Protein AF-P26947-F1 (afdb_monomer_lite)

pLDDT: mean 84.55, std 10.07, range [41.38, 96.31]

Structure (mmCIF, N/CA/C/O backbone):
data_AF-P26947-F1
#
_entry.id   AF-P26947-F1
#
loop_
_atom_site.group_PDB
_atom_site.id
_atom_site.type_symbol
_atom_site.label_atom_id
_atom_site.label_alt_id
_atom_site.label_comp_id
_atom_site.label_asym_id
_atom_site.label_entity_id
_atom_site.label_seq_id
_atom_site.pdbx_PDB_ins_code
_atom_site.Cartn_x
_atom_site.Cartn_y
_atom_site.Cartn_z
_atom_site.occupancy
_atom_site.B_iso_or_equiv
_atom_site.auth_seq_id
_atom_site.auth_comp_id
_atom_site.auth_asym_id
_atom_site.auth_atom_id
_atom_site.pdbx_PDB_model_num
ATOM 1 N N . MET A 1 1 ? -18.097 5.152 -18.766 1.00 58.69 1 MET A N 1
ATOM 2 C CA . MET A 1 1 ? -18.750 5.534 -17.488 1.00 58.69 1 MET A CA 1
ATOM 3 C C . MET A 1 1 ? -20.280 5.643 -17.554 1.00 58.69 1 MET A C 1
ATOM 5 O O . MET A 1 1 ? -20.924 5.287 -16.580 1.00 58.69 1 MET A O 1
ATOM 9 N N . ARG A 1 2 ? -20.903 6.054 -18.674 1.00 52.72 2 ARG A N 1
ATOM 10 C CA . ARG A 1 2 ? -22.365 6.297 -18.743 1.00 52.72 2 ARG A CA 1
ATOM 11 C C . ARG A 1 2 ? -23.265 5.082 -18.429 1.00 52.72 2 ARG A C 1
ATOM 13 O O . ARG A 1 2 ? -24.328 5.255 -17.852 1.00 52.72 2 ARG A O 1
ATOM 20 N N . ASN A 1 3 ? -22.814 3.862 -18.729 1.00 63.03 3 ASN A N 1
ATOM 21 C CA . ASN A 1 3 ? -23.564 2.631 -18.422 1.00 63.03 3 ASN A CA 1
ATOM 22 C C . ASN A 1 3 ? -23.280 2.081 -17.017 1.00 63.03 3 ASN A C 1
ATOM 24 O O . ASN A 1 3 ? -23.989 1.195 -16.549 1.00 63.03 3 ASN A O 1
ATOM 28 N N . PHE A 1 4 ? -22.251 2.595 -16.340 1.00 66.19 4 PHE A N 1
ATOM 29 C CA . PHE A 1 4 ? -21.810 2.046 -15.065 1.00 66.19 4 PHE A CA 1
ATOM 30 C C . PHE A 1 4 ? -22.862 2.256 -13.968 1.00 66.19 4 PHE A C 1
ATOM 32 O O . PHE A 1 4 ? -23.182 1.324 -13.239 1.00 66.19 4 PHE A O 1
ATOM 39 N N . GLY A 1 5 ? -23.476 3.444 -13.908 1.00 67.06 5 GLY A N 1
ATOM 40 C CA . GLY A 1 5 ? -24.543 3.727 -12.942 1.00 67.06 5 GLY A CA 1
ATOM 41 C C . GLY A 1 5 ? -25.751 2.796 -13.097 1.00 67.06 5 GLY A C 1
ATOM 42 O O . GLY A 1 5 ? -26.325 2.361 -12.104 1.00 67.06 5 GLY A O 1
ATOM 43 N N . ILE A 1 6 ? -26.086 2.415 -14.335 1.00 72.44 6 ILE A N 1
ATOM 44 C CA . ILE A 1 6 ? -27.162 1.455 -14.624 1.00 72.44 6 ILE A CA 1
ATOM 45 C C . ILE A 1 6 ? -26.765 0.054 -14.149 1.00 72.44 6 ILE A C 1
ATOM 47 O O . ILE A 1 6 ? -27.579 -0.625 -13.528 1.00 72.44 6 ILE A O 1
ATOM 51 N N . ILE A 1 7 ? -25.516 -0.363 -14.386 1.00 74.06 7 ILE A N 1
ATOM 52 C CA . ILE A 1 7 ? -24.993 -1.651 -13.909 1.00 74.06 7 ILE A CA 1
ATOM 53 C C . ILE A 1 7 ? -25.007 -1.690 -12.382 1.00 74.06 7 ILE A C 1
ATOM 55 O O . ILE A 1 7 ? -25.490 -2.666 -11.819 1.00 74.06 7 ILE A O 1
ATOM 59 N N . LEU A 1 8 ? -24.561 -0.632 -11.700 1.00 70.44 8 LEU A N 1
ATOM 60 C CA . LEU A 1 8 ? -24.561 -0.571 -10.239 1.00 70.44 8 LEU A CA 1
ATOM 61 C C . LEU A 1 8 ? -25.988 -0.590 -9.678 1.00 70.44 8 LEU A C 1
ATOM 63 O O . LEU A 1 8 ? -26.265 -1.360 -8.767 1.00 70.44 8 LEU A O 1
ATOM 67 N N . ALA A 1 9 ? -26.912 0.186 -10.251 1.00 70.50 9 ALA A N 1
ATOM 68 C CA . ALA A 1 9 ? -28.314 0.195 -9.832 1.00 70.50 9 ALA A CA 1
ATOM 69 C C . ALA A 1 9 ? -28.993 -1.163 -10.071 1.00 70.50 9 ALA A C 1
ATOM 71 O O . ALA A 1 9 ? -29.723 -1.656 -9.209 1.00 70.50 9 ALA A O 1
ATOM 72 N N . HIS A 1 10 ? -28.722 -1.800 -11.213 1.00 70.75 10 HIS A N 1
ATOM 73 C CA . HIS A 1 10 ? -29.213 -3.141 -11.511 1.00 70.75 10 HIS A CA 1
ATOM 74 C C . HIS A 1 10 ? -28.616 -4.180 -10.554 1.00 70.75 10 HIS A C 1
ATOM 76 O O . HIS A 1 10 ? -29.351 -5.012 -10.031 1.00 70.75 10 HIS A O 1
ATOM 82 N N . THR A 1 11 ? -27.319 -4.083 -10.257 1.00 67.00 11 THR A N 1
ATOM 83 C CA . THR A 1 11 ? -26.604 -4.985 -9.338 1.00 67.00 11 THR A CA 1
ATOM 84 C C . THR A 1 11 ? -27.017 -4.775 -7.884 1.00 67.00 11 THR A C 1
ATOM 86 O O . THR A 1 11 ? -27.060 -5.726 -7.119 1.00 67.00 11 THR A O 1
ATOM 89 N N . TYR A 1 12 ? -27.364 -3.552 -7.485 1.00 66.94 12 TYR A N 1
ATOM 90 C CA . TYR A 1 12 ? -27.881 -3.271 -6.147 1.00 66.94 12 TYR A CA 1
ATOM 91 C C . TYR A 1 12 ? -29.312 -3.800 -5.979 1.00 66.94 12 TYR A C 1
ATOM 93 O O . TYR A 1 12 ? -29.661 -4.355 -4.938 1.00 66.94 12 TYR A O 1
ATOM 101 N N . LYS A 1 13 ? -30.145 -3.662 -7.020 1.00 67.38 13 LYS A N 1
ATOM 102 C CA . LYS A 1 13 ? -31.541 -4.121 -7.015 1.00 67.38 13 LYS A CA 1
ATOM 103 C C . LYS A 1 13 ? -31.657 -5.645 -7.101 1.00 67.38 13 LYS A C 1
ATOM 105 O O . LYS A 1 13 ? -32.494 -6.234 -6.419 1.00 67.38 13 LYS A O 1
ATOM 110 N N . ASN A 1 14 ? -30.816 -6.293 -7.903 1.00 64.19 14 ASN A N 1
ATOM 111 C CA . ASN A 1 14 ? -30.683 -7.744 -7.914 1.00 64.19 14 ASN A CA 1
ATOM 112 C C . ASN A 1 14 ? -29.753 -8.161 -6.770 1.00 64.19 14 ASN A C 1
ATOM 114 O O . ASN A 1 14 ? -28.541 -8.099 -6.930 1.00 64.19 14 ASN A O 1
ATOM 118 N N . ARG A 1 15 ? -30.306 -8.640 -5.643 1.00 60.12 15 ARG A N 1
ATOM 119 C CA . ARG A 1 15 ? -29.599 -9.191 -4.452 1.00 60.12 15 ARG A CA 1
ATOM 120 C C . ARG A 1 15 ? -28.632 -10.374 -4.731 1.00 60.12 15 ARG A C 1
ATOM 122 O O . ARG A 1 15 ? -28.354 -11.168 -3.840 1.00 60.12 15 ARG A O 1
ATOM 129 N N . LEU A 1 16 ? -28.153 -10.548 -5.957 1.00 57.69 16 LEU A N 1
ATOM 130 C CA . LEU A 1 16 ? -27.413 -11.710 -6.431 1.00 57.69 16 LEU A CA 1
ATOM 131 C C . LEU A 1 16 ? -25.952 -11.743 -5.964 1.00 57.69 16 LEU A C 1
ATOM 133 O O . LEU A 1 16 ? -25.385 -12.828 -5.920 1.00 57.69 16 LEU A O 1
AT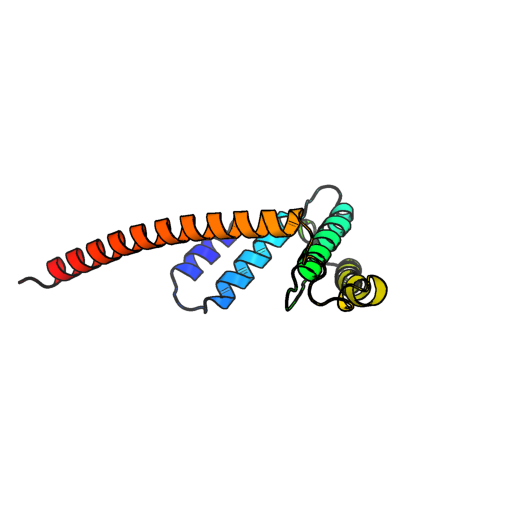OM 137 N N . MET A 1 17 ? -25.337 -10.610 -5.601 1.00 59.94 17 MET A N 1
ATOM 138 C CA . MET A 1 17 ? -23.905 -10.567 -5.271 1.00 59.94 17 MET A CA 1
ATOM 139 C C . MET A 1 17 ? -23.628 -10.196 -3.808 1.00 59.94 17 MET A C 1
ATOM 141 O O . MET A 1 17 ? -24.270 -9.321 -3.227 1.00 59.94 17 MET A O 1
ATOM 145 N N . SER A 1 18 ? -22.648 -10.889 -3.216 1.00 70.56 18 SER A N 1
ATOM 146 C CA . SER A 1 18 ? -22.164 -10.696 -1.841 1.00 70.56 18 SER A CA 1
ATOM 147 C C . SER A 1 18 ? -21.701 -9.253 -1.589 1.00 70.56 18 SER A C 1
ATOM 149 O O . SER A 1 18 ? -21.198 -8.591 -2.497 1.00 70.56 18 SER A O 1
ATOM 151 N N . LYS A 1 19 ? -21.792 -8.778 -0.336 1.00 76.69 19 LYS A N 1
ATOM 152 C CA . LYS A 1 19 ? -21.317 -7.446 0.103 1.00 76.69 19 LYS A CA 1
ATOM 153 C C . LYS A 1 19 ? -19.889 -7.138 -0.375 1.00 76.69 19 LYS A C 1
ATOM 155 O O . LYS A 1 19 ? -19.596 -5.997 -0.714 1.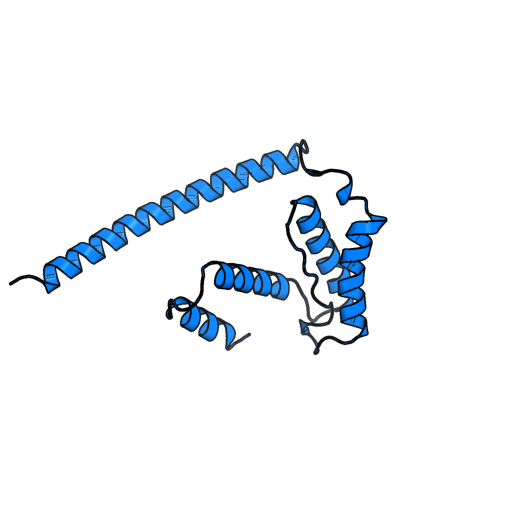00 76.69 19 LYS A O 1
ATOM 160 N N . ALA A 1 20 ? -19.035 -8.160 -0.459 1.00 77.94 20 ALA A N 1
ATOM 161 C CA . ALA A 1 20 ? -17.660 -8.041 -0.937 1.00 77.94 20 ALA A CA 1
ATOM 162 C C . ALA A 1 20 ? -17.558 -7.518 -2.383 1.00 77.94 20 ALA A C 1
ATOM 164 O O . ALA A 1 20 ? -16.699 -6.691 -2.666 1.00 77.94 20 ALA A O 1
ATOM 165 N N . PHE A 1 21 ? -18.462 -7.937 -3.277 1.00 78.75 21 PHE A N 1
ATOM 166 C CA . PHE A 1 21 ? -18.468 -7.493 -4.675 1.00 78.75 21 PHE A CA 1
ATOM 167 C C . PHE A 1 21 ? -18.795 -6.001 -4.801 1.00 78.75 21 PHE A C 1
ATOM 169 O O . PHE A 1 21 ? -18.194 -5.289 -5.604 1.00 78.75 21 PHE A O 1
ATOM 176 N N . LEU A 1 22 ? -19.741 -5.510 -3.993 1.00 78.81 22 LEU A N 1
ATOM 177 C CA . LEU A 1 22 ? -20.078 -4.087 -3.972 1.00 78.81 22 LEU A CA 1
ATOM 178 C C . LEU A 1 22 ? -18.916 -3.254 -3.427 1.00 78.81 22 LEU A C 1
ATOM 180 O O . LEU A 1 22 ? -18.607 -2.213 -3.997 1.00 78.81 22 LEU A O 1
ATOM 184 N N . ILE A 1 23 ? -18.253 -3.728 -2.369 1.00 82.31 23 ILE A N 1
ATOM 185 C CA . ILE A 1 23 ? -17.098 -3.044 -1.778 1.00 82.31 23 ILE A CA 1
ATOM 186 C C . ILE A 1 23 ? -15.959 -2.944 -2.796 1.00 82.31 23 ILE A C 1
ATOM 188 O O . ILE A 1 23 ? -15.478 -1.841 -3.046 1.00 82.31 23 ILE A O 1
ATOM 192 N N . SER A 1 24 ? -15.571 -4.055 -3.432 1.00 77.88 24 SER A N 1
ATOM 193 C CA . SER A 1 24 ? -14.484 -4.036 -4.417 1.00 77.88 24 SER A CA 1
ATOM 194 C C . SER A 1 24 ? -14.811 -3.127 -5.598 1.00 77.88 24 SER A C 1
ATOM 196 O O . SER A 1 24 ? -13.989 -2.303 -5.978 1.00 77.88 24 SER A O 1
ATOM 198 N N . THR A 1 25 ? -16.038 -3.199 -6.117 1.00 82.00 25 THR A N 1
ATOM 199 C CA . THR A 1 25 ? -16.476 -2.367 -7.242 1.00 82.00 25 THR A CA 1
ATOM 200 C C . THR A 1 25 ? -16.413 -0.879 -6.900 1.00 82.00 25 THR A C 1
ATOM 202 O O . THR A 1 25 ? -15.898 -0.091 -7.688 1.00 82.00 25 THR A O 1
ATOM 205 N N . VAL A 1 26 ? -16.917 -0.477 -5.730 1.00 82.94 26 VAL A N 1
ATOM 206 C CA . VAL A 1 26 ? -16.889 0.928 -5.294 1.00 82.94 26 VAL A CA 1
ATOM 207 C C . VAL A 1 26 ? -15.451 1.419 -5.120 1.00 82.94 26 VAL A C 1
ATOM 209 O O . VAL A 1 26 ? -15.132 2.519 -5.565 1.00 82.94 26 VAL A O 1
ATOM 212 N N . ILE A 1 27 ? -14.575 0.591 -4.547 1.00 83.56 27 ILE A N 1
ATOM 213 C CA . ILE A 1 27 ? -13.150 0.902 -4.391 1.00 83.56 27 ILE A CA 1
ATOM 214 C C . ILE A 1 27 ? -12.474 1.067 -5.762 1.00 83.56 27 ILE A C 1
ATOM 216 O O . ILE A 1 27 ? -11.812 2.074 -5.998 1.00 83.56 27 ILE A O 1
ATOM 220 N N . THR A 1 28 ? -12.688 0.144 -6.705 1.00 79.69 28 THR A N 1
ATOM 221 C CA . THR A 1 28 ? -12.120 0.233 -8.062 1.00 79.69 28 THR A CA 1
ATOM 222 C C . THR A 1 28 ? -12.552 1.508 -8.788 1.00 79.69 28 THR A C 1
ATOM 224 O O . THR A 1 28 ? -11.743 2.141 -9.463 1.00 79.69 28 THR A O 1
ATOM 227 N N . LEU A 1 29 ? -13.809 1.931 -8.638 1.00 81.69 29 LEU A N 1
ATOM 228 C CA . LEU A 1 29 ? -14.276 3.191 -9.223 1.00 81.69 29 LEU A CA 1
ATOM 229 C C . LEU A 1 29 ? -13.613 4.411 -8.599 1.00 81.69 29 LEU A C 1
ATOM 231 O O . LEU A 1 29 ? -13.323 5.365 -9.316 1.00 81.69 29 LEU A O 1
ATOM 235 N N . ALA A 1 30 ? -13.416 4.398 -7.279 1.00 84.56 30 ALA A N 1
ATOM 236 C CA . ALA A 1 30 ? -12.761 5.494 -6.583 1.00 84.56 30 ALA A CA 1
ATOM 237 C C . ALA A 1 30 ? -11.342 5.701 -7.132 1.00 84.56 30 ALA A C 1
ATOM 239 O O . ALA A 1 30 ? -10.989 6.829 -7.463 1.00 84.56 30 ALA A O 1
ATOM 240 N N . PHE A 1 31 ? -10.593 4.615 -7.352 1.00 80.69 31 PHE A N 1
ATOM 241 C CA . PHE A 1 31 ? -9.274 4.667 -7.991 1.00 80.69 31 PHE A CA 1
ATOM 242 C C . PHE A 1 31 ? -9.325 5.230 -9.417 1.00 80.69 31 PHE A C 1
ATOM 244 O O . PHE A 1 31 ? -8.539 6.106 -9.773 1.00 80.69 31 PHE A O 1
ATOM 251 N N . MET A 1 32 ? -10.295 4.804 -10.232 1.00 78.69 32 MET A N 1
ATOM 252 C CA . MET A 1 32 ? -10.440 5.326 -11.598 1.00 78.69 32 MET A CA 1
ATOM 253 C C . MET A 1 32 ? -10.712 6.836 -11.652 1.00 78.69 32 MET A C 1
ATOM 255 O O . MET A 1 32 ? -10.354 7.476 -12.638 1.00 78.69 32 MET A O 1
ATOM 259 N N . LEU A 1 33 ? -11.344 7.416 -10.627 1.00 83.94 33 LEU A N 1
ATOM 260 C CA . LEU A 1 33 ? -11.632 8.854 -10.577 1.00 83.94 33 LEU A CA 1
ATOM 261 C C . LEU A 1 33 ? -10.392 9.712 -10.299 1.00 83.94 33 LEU A C 1
ATOM 263 O O . LEU A 1 33 ? -10.411 10.904 -10.606 1.00 83.94 33 LEU A O 1
ATOM 267 N N . VAL A 1 34 ? -9.327 9.138 -9.738 1.00 86.12 34 VAL A N 1
ATOM 268 C CA . VAL A 1 34 ? -8.091 9.878 -9.443 1.00 86.12 34 VAL A CA 1
ATOM 269 C C . VAL A 1 34 ? -7.234 10.073 -10.696 1.00 86.12 34 VAL A C 1
ATOM 271 O O . VAL A 1 34 ? -6.460 11.030 -10.779 1.00 86.12 34 VAL A O 1
ATOM 274 N N . LEU A 1 35 ? -7.384 9.218 -11.707 1.00 88.12 35 LEU A N 1
ATOM 275 C CA . LEU A 1 35 ? -6.599 9.281 -12.938 1.00 88.12 35 LEU A CA 1
ATOM 276 C C . LEU A 1 35 ? -7.096 10.399 -13.865 1.00 88.12 35 LEU A C 1
ATOM 278 O O . LEU A 1 35 ? -8.292 10.534 -14.126 1.00 88.12 35 LEU A O 1
ATOM 282 N N . THR A 1 36 ? -6.172 11.194 -14.409 1.00 88.56 36 THR A N 1
ATOM 283 C CA . THR A 1 36 ? -6.490 12.248 -15.386 1.00 88.56 36 THR A CA 1
ATOM 284 C C . THR A 1 36 ? -6.098 11.870 -16.806 1.00 88.56 36 THR A C 1
ATOM 286 O O . THR A 1 36 ? -5.105 11.184 -17.034 1.00 88.56 36 THR A O 1
ATOM 289 N N . ASN A 1 37 ? -6.862 12.387 -17.772 1.00 88.31 37 ASN A N 1
ATOM 290 C CA . ASN A 1 37 ? -6.523 12.319 -19.199 1.00 88.31 37 ASN A CA 1
ATOM 291 C C . ASN A 1 37 ? -5.408 13.297 -19.590 1.00 88.31 37 ASN A C 1
ATOM 293 O O . ASN A 1 37 ? -4.716 13.081 -20.580 1.00 88.31 37 ASN A O 1
ATOM 297 N N . MET A 1 38 ? -5.260 14.383 -18.829 1.00 86.81 38 MET A N 1
ATOM 298 C CA . MET A 1 38 ? -4.199 15.368 -19.020 1.00 86.81 38 MET A CA 1
ATOM 299 C C . MET A 1 38 ? -2.925 14.862 -18.345 1.00 86.81 38 MET A C 1
ATOM 301 O O . MET A 1 38 ? -2.987 14.442 -17.188 1.00 86.81 38 MET A O 1
ATOM 305 N N . ASP A 1 39 ? -1.810 14.901 -19.076 1.00 87.94 39 ASP A N 1
ATOM 306 C CA . ASP A 1 39 ? -0.476 14.481 -18.632 1.00 87.94 39 ASP A CA 1
ATOM 307 C C . ASP A 1 39 ? -0.462 13.111 -17.922 1.00 87.94 39 ASP A C 1
ATOM 309 O O . ASP A 1 39 ? -0.244 13.030 -16.710 1.00 87.94 39 ASP A O 1
ATOM 313 N N . PRO A 1 40 ? -0.655 11.997 -18.659 1.00 87.38 40 PRO A N 1
ATOM 314 C CA . PRO A 1 40 ? -0.831 10.667 -18.066 1.00 87.38 40 PRO A CA 1
ATOM 315 C C . PRO A 1 40 ? 0.356 10.199 -17.224 1.00 87.38 40 PRO A C 1
ATOM 317 O O . PRO A 1 40 ? 0.190 9.389 -16.320 1.00 87.38 40 PRO A O 1
ATOM 320 N N . TYR A 1 41 ? 1.558 10.721 -17.462 1.00 91.44 41 TYR A N 1
ATOM 321 C CA . TYR A 1 41 ? 2.724 10.397 -16.643 1.00 91.44 41 TYR A CA 1
ATOM 322 C C . TYR A 1 41 ? 2.582 10.874 -15.189 1.00 91.44 41 TYR A C 1
ATOM 324 O O . TYR A 1 41 ? 3.123 10.235 -14.289 1.00 91.44 41 TYR A O 1
ATOM 332 N N . VAL A 1 42 ? 1.801 11.928 -14.924 1.00 93.25 42 VAL A N 1
ATOM 333 C CA . VAL A 1 42 ? 1.501 12.386 -13.555 1.00 93.25 42 VAL A CA 1
ATOM 334 C C . VAL A 1 42 ? 0.664 11.351 -12.800 1.00 93.25 42 VAL A C 1
ATOM 336 O O . VAL A 1 42 ? 0.782 11.237 -11.579 1.00 93.25 42 VAL A O 1
ATOM 339 N N . ASN A 1 43 ? -0.110 10.521 -13.506 1.00 92.62 43 ASN A N 1
ATOM 340 C CA . ASN A 1 43 ? -0.848 9.426 -12.881 1.00 92.62 43 ASN A CA 1
ATOM 341 C C . ASN A 1 43 ? 0.084 8.385 -12.243 1.00 92.62 43 ASN A C 1
ATOM 343 O O . ASN A 1 43 ? -0.333 7.725 -11.297 1.00 92.62 43 ASN A O 1
ATOM 347 N N . MET A 1 44 ? 1.348 8.271 -12.681 1.00 92.00 44 MET A N 1
ATOM 348 C CA . MET A 1 44 ? 2.327 7.415 -11.997 1.00 92.00 44 MET A CA 1
ATOM 349 C C . MET A 1 44 ? 2.564 7.887 -10.557 1.00 92.00 44 MET A C 1
ATOM 351 O O . MET A 1 44 ? 2.562 7.064 -9.649 1.00 92.00 44 MET A O 1
ATOM 355 N N . LEU A 1 45 ? 2.695 9.202 -10.340 1.00 93.25 45 LEU A N 1
ATOM 356 C CA . LEU A 1 45 ? 2.882 9.787 -9.004 1.00 93.25 45 LEU A CA 1
ATOM 357 C C . LEU A 1 45 ? 1.636 9.623 -8.125 1.00 93.25 45 LEU A C 1
ATOM 359 O O . LEU A 1 45 ? 1.735 9.377 -6.922 1.00 93.25 45 LEU A O 1
ATOM 363 N N . ARG A 1 46 ? 0.449 9.734 -8.730 1.00 92.75 46 ARG A N 1
ATOM 364 C CA . ARG A 1 46 ? -0.823 9.515 -8.028 1.00 92.75 46 ARG A CA 1
ATOM 365 C C . ARG A 1 46 ? -0.944 8.066 -7.572 1.00 92.75 46 ARG A C 1
ATOM 367 O O . ARG A 1 46 ? -1.119 7.831 -6.382 1.00 92.75 46 ARG A O 1
ATOM 374 N N . GLY A 1 47 ? -0.715 7.118 -8.482 1.00 91.94 47 GLY A N 1
ATOM 375 C CA . GLY A 1 47 ? -0.738 5.691 -8.169 1.00 91.94 47 GLY A CA 1
ATOM 376 C C . GLY A 1 47 ? 0.308 5.289 -7.123 1.00 91.94 47 GLY A C 1
ATOM 377 O O . GLY A 1 47 ? 0.010 4.483 -6.245 1.00 91.94 47 GLY A O 1
ATOM 378 N N . THR A 1 48 ? 1.511 5.882 -7.143 1.00 93.19 48 THR A N 1
ATOM 379 C CA . THR A 1 48 ? 2.516 5.641 -6.090 1.00 93.19 48 THR A CA 1
ATOM 380 C C . THR A 1 48 ? 2.073 6.189 -4.736 1.00 93.19 48 THR A C 1
ATOM 382 O O . THR A 1 48 ? 2.267 5.515 -3.730 1.00 93.19 48 THR A O 1
ATOM 385 N N . SER A 1 49 ? 1.468 7.383 -4.695 1.00 93.50 49 SER A N 1
ATOM 386 C CA . SER A 1 49 ? 0.987 7.984 -3.445 1.00 93.50 49 SER A CA 1
ATOM 387 C C . SER A 1 49 ? -0.177 7.192 -2.852 1.00 93.50 49 SER A C 1
ATOM 389 O O . SER A 1 49 ? -0.214 6.987 -1.645 1.00 93.50 49 SER A O 1
ATOM 391 N N . GLU A 1 50 ? -1.101 6.717 -3.685 1.00 91.69 50 GLU A N 1
ATOM 392 C CA . GLU A 1 50 ? -2.211 5.857 -3.264 1.00 91.69 50 GLU A CA 1
ATOM 393 C C . GLU A 1 50 ? -1.717 4.524 -2.705 1.00 91.69 50 GLU A C 1
ATOM 395 O O . GLU A 1 50 ? -2.132 4.110 -1.623 1.00 91.69 50 GLU A O 1
ATOM 400 N N . ALA A 1 51 ? -0.800 3.867 -3.420 1.00 91.88 51 ALA A N 1
ATOM 401 C CA . ALA A 1 51 ? -0.207 2.609 -2.986 1.00 91.88 51 ALA A CA 1
ATOM 402 C C . ALA A 1 51 ? 0.577 2.775 -1.679 1.00 91.88 51 ALA A C 1
ATOM 404 O O . ALA A 1 51 ? 0.477 1.932 -0.791 1.00 91.88 51 ALA A O 1
ATOM 405 N N . PHE A 1 52 ? 1.309 3.883 -1.535 1.00 92.06 52 PHE A N 1
ATOM 406 C CA . PHE A 1 52 ? 2.005 4.232 -0.301 1.00 92.06 52 PHE A CA 1
ATOM 407 C C . PHE A 1 52 ? 1.025 4.436 0.861 1.00 92.06 52 PHE A C 1
ATOM 409 O O . PHE A 1 52 ? 1.209 3.845 1.922 1.00 92.06 52 PHE A O 1
ATOM 416 N N . SER A 1 53 ? -0.052 5.205 0.665 1.00 90.81 53 SER A N 1
ATOM 417 C CA . SER A 1 53 ? -1.086 5.399 1.689 1.00 90.81 53 SER A CA 1
ATOM 418 C C . SER A 1 53 ? -1.762 4.087 2.091 1.00 90.81 53 SER A C 1
ATOM 420 O O . SER A 1 53 ? -1.983 3.861 3.277 1.00 90.81 53 SER A O 1
ATOM 422 N N . ALA A 1 54 ? -2.053 3.203 1.131 1.00 89.69 54 ALA A N 1
ATOM 423 C CA . ALA A 1 54 ? -2.623 1.886 1.409 1.00 89.69 54 ALA A CA 1
ATOM 424 C C . ALA A 1 54 ? -1.655 0.988 2.199 1.00 89.69 54 ALA A C 1
ATOM 426 O O . ALA A 1 54 ? -2.085 0.276 3.104 1.00 89.69 54 ALA A O 1
ATOM 427 N N . ALA A 1 55 ? -0.357 1.051 1.893 1.00 89.31 55 ALA A N 1
ATOM 428 C CA . ALA A 1 55 ? 0.672 0.311 2.616 1.00 89.31 55 ALA A CA 1
ATOM 429 C C . ALA A 1 55 ? 0.831 0.809 4.062 1.00 89.31 55 ALA A C 1
ATOM 431 O O . ALA A 1 55 ? 0.841 -0.005 4.979 1.00 89.31 55 ALA A O 1
ATOM 432 N N . VAL A 1 56 ? 0.881 2.130 4.280 1.00 89.31 56 VAL A N 1
ATOM 433 C CA . VAL A 1 56 ? 0.962 2.722 5.631 1.00 89.31 56 VAL A CA 1
ATOM 434 C C . VAL A 1 56 ? -0.291 2.417 6.456 1.00 89.31 56 VAL A C 1
ATOM 436 O O . VAL A 1 56 ? -0.178 2.154 7.646 1.00 89.31 56 VAL A O 1
ATOM 439 N N . ALA A 1 57 ? -1.471 2.391 5.830 1.00 87.38 57 ALA A N 1
ATOM 440 C CA . ALA A 1 57 ? -2.728 2.042 6.492 1.00 87.38 57 ALA A CA 1
ATOM 441 C C . ALA A 1 57 ? -2.879 0.539 6.822 1.00 87.38 57 ALA A C 1
ATOM 443 O O . ALA A 1 57 ? -3.883 0.157 7.423 1.00 87.38 57 ALA A O 1
ATOM 444 N N . GLY A 1 58 ? -1.936 -0.317 6.407 1.00 86.00 58 GLY A N 1
ATOM 445 C CA . GLY A 1 58 ? -1.971 -1.758 6.672 1.00 86.00 58 GLY A CA 1
ATOM 446 C C . GLY A 1 58 ? -2.949 -2.548 5.794 1.00 86.00 58 GLY A C 1
ATOM 447 O O . GLY A 1 58 ? -3.566 -3.498 6.270 1.00 86.00 58 GLY A O 1
ATOM 448 N N . ALA A 1 59 ? -3.139 -2.167 4.524 1.00 87.00 59 ALA A N 1
ATOM 449 C CA . ALA A 1 59 ? -4.036 -2.883 3.611 1.00 87.00 59 ALA A CA 1
ATOM 450 C C . ALA A 1 59 ? -3.564 -4.322 3.304 1.00 87.00 59 ALA A C 1
ATOM 452 O O . ALA A 1 59 ? -2.413 -4.534 2.928 1.00 87.00 59 ALA A O 1
ATOM 453 N N . ASP A 1 60 ? -4.482 -5.299 3.348 1.00 87.06 60 ASP A N 1
ATOM 454 C CA . ASP A 1 60 ? -4.189 -6.717 3.050 1.00 87.06 60 ASP A CA 1
ATOM 455 C C . ASP A 1 60 ? -3.763 -6.966 1.591 1.00 87.06 60 ASP A C 1
ATOM 457 O O . ASP A 1 60 ? -3.060 -7.926 1.277 1.00 87.06 60 ASP A O 1
ATOM 461 N N . SER A 1 61 ? -4.239 -6.127 0.667 1.00 88.06 61 SER A N 1
ATOM 462 C CA . SER A 1 61 ? -3.910 -6.214 -0.755 1.00 88.06 61 SER A CA 1
ATOM 463 C C . SER A 1 61 ? -3.924 -4.833 -1.394 1.00 88.06 61 SER A C 1
ATOM 465 O O . SER A 1 61 ? -4.790 -4.009 -1.095 1.00 88.06 61 SER A O 1
ATOM 467 N N . ILE A 1 62 ? -2.968 -4.588 -2.288 1.00 87.69 62 ILE A N 1
ATOM 468 C CA . ILE A 1 62 ? -2.798 -3.306 -2.974 1.00 87.69 62 ILE A CA 1
ATOM 469 C C . ILE A 1 62 ? -2.762 -3.569 -4.476 1.00 87.69 62 ILE A C 1
ATOM 471 O O . ILE A 1 62 ? -1.982 -4.391 -4.959 1.00 87.69 62 ILE A O 1
ATOM 475 N N . GLN A 1 63 ? -3.602 -2.852 -5.218 1.00 89.31 63 GLN A N 1
ATOM 476 C CA . GLN A 1 63 ? -3.605 -2.851 -6.675 1.00 89.31 63 GLN A CA 1
ATOM 477 C C . GLN A 1 63 ? -3.272 -1.444 -7.166 1.00 89.31 63 GLN A C 1
ATOM 479 O O . GLN A 1 63 ? -3.928 -0.484 -6.779 1.00 89.31 63 GLN A O 1
ATOM 484 N N . VAL A 1 64 ? -2.287 -1.340 -8.058 1.00 91.06 64 VAL A N 1
ATOM 485 C CA . VAL A 1 64 ? -1.928 -0.086 -8.730 1.00 91.06 64 VAL A CA 1
ATOM 486 C C . VAL A 1 64 ? -2.475 -0.115 -10.152 1.00 91.06 64 VAL A C 1
ATOM 488 O O . VAL A 1 64 ? -2.222 -1.065 -10.900 1.00 91.06 64 VAL A O 1
ATOM 491 N N . SER A 1 65 ? -3.224 0.917 -10.531 1.00 89.94 65 SER A N 1
ATOM 492 C CA . SER A 1 65 ? -3.736 1.071 -11.893 1.00 89.94 65 SER A CA 1
ATOM 493 C C . SER A 1 65 ? -2.643 1.522 -12.872 1.00 89.94 65 SER A C 1
ATOM 495 O O . SER A 1 65 ? -1.782 2.330 -12.514 1.00 89.94 65 SER A O 1
ATOM 497 N N . PRO A 1 66 ? -2.649 1.038 -14.129 1.00 91.81 66 PRO A N 1
ATOM 498 C CA . PRO A 1 66 ? -1.791 1.573 -15.182 1.00 91.81 66 PRO A CA 1
ATOM 499 C C . PRO A 1 66 ? -2.039 3.072 -15.405 1.00 91.81 66 PRO A C 1
ATOM 501 O O . PRO A 1 66 ? -3.178 3.518 -15.495 1.00 91.81 66 PRO A O 1
ATOM 504 N N . PHE A 1 67 ? -0.967 3.851 -15.557 1.00 91.00 67 PHE A N 1
ATOM 505 C CA . PHE A 1 67 ? -1.048 5.315 -15.675 1.00 91.00 67 PHE A CA 1
ATOM 506 C C . PHE A 1 67 ? -1.814 5.810 -16.922 1.00 91.00 67 PHE A C 1
ATOM 508 O O . PHE A 1 67 ? -2.271 6.954 -16.958 1.00 91.00 67 PHE A O 1
ATOM 515 N N . ASP A 1 68 ? -1.947 4.958 -17.942 1.00 90.75 68 ASP A N 1
ATOM 516 C CA . ASP A 1 68 ? -2.607 5.228 -19.222 1.00 90.75 68 ASP A CA 1
ATOM 517 C C . ASP A 1 68 ? -4.050 4.708 -19.304 1.00 90.75 68 ASP A C 1
ATOM 519 O O . ASP A 1 68 ? -4.702 4.909 -20.329 1.00 90.75 68 ASP A O 1
ATOM 523 N N . GLU A 1 69 ? -4.567 4.102 -18.229 1.00 87.62 69 GLU A N 1
ATOM 524 C CA . GLU A 1 69 ? -5.912 3.520 -18.162 1.00 87.62 69 GLU A CA 1
ATOM 525 C C . GLU A 1 69 ? -7.049 4.445 -18.638 1.00 87.62 69 GLU A C 1
ATOM 527 O O . GLU A 1 69 ? -7.944 3.946 -19.327 1.00 87.62 69 GLU A O 1
ATOM 532 N N . PRO A 1 70 ? -7.057 5.768 -18.358 1.00 85.00 70 PRO A N 1
ATOM 533 C CA . PRO A 1 70 ? -8.161 6.612 -18.805 1.00 85.00 70 PRO A CA 1
ATOM 534 C C . PRO A 1 70 ? -8.035 7.040 -20.285 1.00 85.00 70 PRO A C 1
ATOM 536 O O . PRO A 1 70 ? -9.016 7.500 -20.871 1.00 85.00 70 PRO A O 1
ATOM 539 N N . ILE A 1 71 ? -6.867 6.844 -20.915 1.00 86.88 71 ILE A N 1
ATOM 540 C CA . ILE A 1 71 ? -6.583 7.248 -22.304 1.00 86.88 71 ILE A CA 1
ATOM 541 C C . ILE A 1 71 ? -6.705 6.068 -23.271 1.00 86.88 71 ILE A C 1
ATOM 543 O O . ILE A 1 71 ? -7.295 6.202 -24.343 1.00 86.88 71 ILE A O 1
ATOM 547 N N . GLN A 1 72 ? -6.127 4.919 -22.922 1.00 86.25 72 GLN A N 1
ATOM 548 C CA . GLN A 1 72 ? -6.011 3.768 -23.816 1.00 86.25 72 GLN A CA 1
ATOM 549 C C . GLN A 1 72 ? -6.023 2.441 -23.043 1.00 86.25 72 GLN A C 1
ATOM 551 O O . GLN A 1 72 ? -5.736 2.409 -21.846 1.00 86.25 72 GLN A O 1
ATOM 556 N N . PRO A 1 73 ? -6.304 1.307 -23.716 1.00 88.00 73 PRO A N 1
ATOM 557 C CA . PRO A 1 73 ? -6.082 -0.003 -23.122 1.00 88.00 73 PRO A CA 1
ATOM 558 C C . PRO A 1 73 ? -4.627 -0.154 -22.666 1.00 88.00 73 PRO A C 1
ATOM 560 O O . PRO A 1 73 ? -3.698 0.145 -23.414 1.00 88.00 73 PRO A O 1
ATOM 563 N N . SER A 1 74 ? -4.441 -0.655 -21.445 1.00 86.38 74 SER A N 1
ATOM 564 C CA . SER A 1 74 ? -3.124 -0.732 -20.809 1.00 86.38 74 SER A CA 1
ATOM 565 C C . SER A 1 74 ? -2.091 -1.477 -21.659 1.00 86.38 74 SER A C 1
ATOM 567 O O . SER A 1 74 ? -2.285 -2.642 -22.026 1.00 86.38 74 SER A O 1
ATOM 569 N N . THR A 1 75 ? -0.961 -0.824 -21.936 1.00 91.31 75 THR A N 1
ATOM 570 C CA . THR A 1 75 ? 0.161 -1.438 -22.665 1.00 91.31 75 THR A CA 1
ATOM 571 C C . THR A 1 75 ? 1.008 -2.340 -21.759 1.00 91.31 75 THR A C 1
ATOM 573 O O . THR A 1 75 ? 0.911 -2.301 -20.529 1.00 91.31 75 THR A O 1
ATOM 576 N N . SER A 1 76 ? 1.879 -3.165 -22.353 1.00 93.31 76 SER A N 1
ATOM 577 C CA . SER A 1 76 ? 2.844 -3.982 -21.599 1.00 93.31 76 SER A CA 1
ATOM 578 C C . SER A 1 76 ? 3.762 -3.130 -20.715 1.00 93.31 76 SER A C 1
ATOM 580 O O . SER A 1 76 ? 4.077 -3.532 -19.594 1.00 93.31 76 SER A O 1
ATOM 582 N N . PHE A 1 77 ? 4.142 -1.943 -21.193 1.00 93.12 77 PHE A N 1
ATOM 583 C CA . PHE A 1 77 ? 4.928 -0.969 -20.445 1.00 93.12 77 PHE A CA 1
ATOM 584 C C . PHE A 1 77 ? 4.153 -0.440 -19.235 1.00 93.12 77 PHE A C 1
ATOM 586 O O . PHE A 1 77 ? 4.635 -0.549 -18.111 1.00 93.12 77 PHE A O 1
ATOM 593 N N . SER A 1 78 ? 2.921 0.029 -19.431 1.00 92.94 78 SER A N 1
ATOM 594 C CA . SER A 1 78 ? 2.100 0.602 -18.357 1.00 92.94 78 SER A CA 1
ATOM 595 C C . SER A 1 78 ? 1.793 -0.406 -17.250 1.00 92.94 78 SER A C 1
ATOM 597 O O . SER A 1 78 ? 1.900 -0.085 -16.068 1.00 92.94 78 SER A O 1
ATOM 599 N N . ARG A 1 79 ? 1.516 -1.667 -17.612 1.00 93.31 79 ARG A N 1
ATOM 600 C CA . ARG A 1 79 ? 1.350 -2.762 -16.637 1.00 93.31 79 ARG A CA 1
ATOM 601 C C . ARG A 1 79 ? 2.645 -3.103 -15.907 1.00 93.31 79 ARG A C 1
ATOM 603 O O . ARG A 1 79 ? 2.603 -3.487 -14.742 1.00 93.31 79 ARG A O 1
ATOM 610 N N . ARG A 1 80 ? 3.796 -3.012 -16.581 1.00 95.2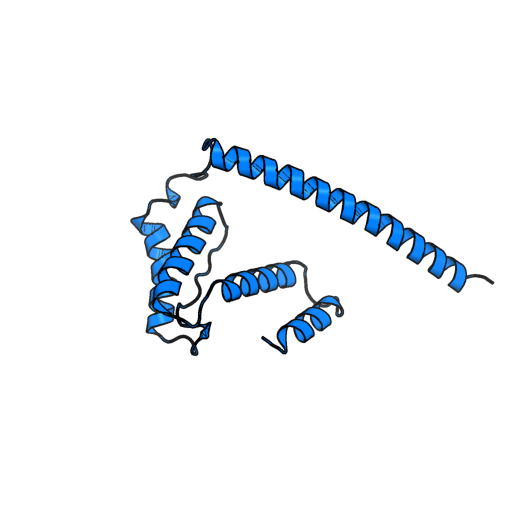5 80 ARG A N 1
ATOM 611 C CA . ARG A 1 80 ? 5.103 -3.234 -15.950 1.00 95.25 80 ARG A CA 1
ATOM 612 C C . ARG A 1 80 ? 5.397 -2.147 -14.924 1.00 95.25 80 ARG A C 1
ATOM 614 O O . ARG A 1 80 ? 5.799 -2.496 -13.824 1.00 95.25 80 ARG A O 1
ATOM 621 N N . ILE A 1 81 ? 5.153 -0.879 -15.255 1.00 94.50 81 ILE A N 1
ATOM 622 C CA . ILE A 1 81 ? 5.305 0.230 -14.306 1.00 94.50 81 ILE A CA 1
ATOM 623 C C . ILE A 1 81 ? 4.404 0.014 -13.087 1.00 94.50 81 ILE A C 1
ATOM 625 O O . ILE A 1 81 ? 4.916 -0.024 -11.976 1.00 94.50 81 ILE A O 1
ATOM 629 N N . ALA A 1 82 ? 3.108 -0.250 -13.289 1.00 93.19 82 ALA A N 1
ATOM 630 C CA . ALA A 1 82 ? 2.166 -0.468 -12.189 1.00 93.19 82 ALA A CA 1
ATOM 631 C C . ALA A 1 82 ? 2.570 -1.631 -11.256 1.00 93.19 82 ALA A C 1
ATOM 633 O O . ALA A 1 82 ? 2.521 -1.486 -10.037 1.00 93.19 82 ALA A O 1
ATOM 634 N N . ARG A 1 83 ? 3.024 -2.770 -11.806 1.00 92.88 83 ARG A N 1
ATOM 635 C CA . ARG A 1 83 ? 3.526 -3.900 -10.998 1.00 92.88 83 ARG A CA 1
ATOM 636 C C . ARG A 1 83 ? 4.846 -3.595 -10.293 1.00 92.88 83 ARG A C 1
ATOM 638 O O . ARG A 1 83 ? 5.056 -4.046 -9.176 1.00 92.88 83 ARG A O 1
ATOM 645 N N . ASN A 1 84 ? 5.743 -2.858 -10.941 1.00 94.06 84 ASN A N 1
ATOM 646 C CA . ASN A 1 84 ? 7.024 -2.505 -10.339 1.00 94.06 84 ASN A CA 1
ATOM 647 C C . ASN A 1 84 ? 6.851 -1.487 -9.209 1.00 94.06 84 ASN A C 1
ATOM 649 O O . ASN A 1 84 ? 7.597 -1.553 -8.244 1.00 94.06 84 ASN A O 1
ATOM 653 N N . THR A 1 85 ? 5.861 -0.593 -9.284 1.00 94.00 85 THR A N 1
ATOM 654 C CA . THR A 1 85 ? 5.551 0.346 -8.199 1.00 94.00 85 THR A CA 1
ATOM 655 C C . THR A 1 85 ? 5.284 -0.375 -6.879 1.00 94.00 85 THR A C 1
ATOM 657 O O . THR A 1 85 ? 5.858 0.003 -5.862 1.00 94.00 85 THR A O 1
ATOM 660 N N . SER A 1 86 ? 4.462 -1.429 -6.880 1.00 90.94 86 SER A N 1
ATOM 661 C CA . SER A 1 86 ? 4.195 -2.187 -5.653 1.00 90.94 86 SER A CA 1
ATOM 662 C C . SER A 1 86 ? 5.416 -2.974 -5.168 1.00 90.94 86 SER A C 1
ATOM 664 O O . SER A 1 86 ? 5.644 -3.038 -3.964 1.00 90.94 86 SER A O 1
ATOM 666 N N . LEU A 1 87 ? 6.232 -3.518 -6.080 1.00 91.31 87 LEU A N 1
ATOM 667 C CA . LEU A 1 87 ? 7.483 -4.203 -5.726 1.00 91.31 87 LEU A CA 1
ATOM 668 C C . LEU A 1 87 ? 8.508 -3.252 -5.099 1.00 91.31 87 LEU A C 1
ATOM 670 O O . LEU A 1 87 ? 9.041 -3.563 -4.044 1.00 91.31 87 LEU A O 1
ATOM 674 N N . ILE A 1 88 ? 8.725 -2.073 -5.688 1.00 92.88 88 ILE A N 1
ATOM 675 C CA . ILE A 1 88 ? 9.636 -1.047 -5.155 1.00 92.88 88 ILE A CA 1
ATOM 676 C C . ILE A 1 88 ? 9.186 -0.609 -3.758 1.00 92.88 88 ILE A C 1
ATOM 678 O O . ILE A 1 88 ? 9.998 -0.528 -2.838 1.00 92.88 88 ILE A O 1
ATOM 682 N N . LEU A 1 89 ? 7.884 -0.373 -3.561 1.00 90.38 89 LEU A N 1
ATOM 683 C CA . LEU A 1 89 ? 7.353 -0.053 -2.235 1.00 90.38 89 LEU A CA 1
ATOM 684 C C . LEU A 1 89 ? 7.605 -1.195 -1.238 1.00 90.38 89 LEU A C 1
ATOM 686 O O . LEU A 1 89 ? 7.991 -0.939 -0.103 1.00 90.38 89 LEU A O 1
ATOM 690 N N . MET A 1 90 ? 7.453 -2.452 -1.636 1.00 86.75 90 MET A N 1
ATOM 691 C CA . MET A 1 90 ? 7.691 -3.579 -0.733 1.00 86.75 90 MET A CA 1
ATOM 692 C C . MET A 1 90 ? 9.180 -3.786 -0.407 1.00 86.75 90 MET A C 1
ATOM 694 O O . MET A 1 90 ? 9.526 -4.031 0.747 1.00 86.75 90 MET A O 1
ATOM 698 N N . GLU A 1 91 ? 10.053 -3.701 -1.411 1.00 88.00 91 GLU A N 1
ATOM 699 C CA . GLU A 1 91 ? 11.451 -4.141 -1.324 1.00 88.00 91 GLU A CA 1
ATOM 700 C C . GLU A 1 91 ? 12.425 -3.012 -0.966 1.00 88.00 91 GLU A C 1
ATOM 702 O O . GLU A 1 91 ? 13.404 -3.257 -0.264 1.00 88.00 91 GLU A O 1
ATOM 707 N N . GLU A 1 92 ? 12.163 -1.777 -1.402 1.00 90.31 92 GLU A N 1
ATOM 708 C CA . GLU A 1 92 ? 13.109 -0.659 -1.263 1.00 90.31 92 GLU A CA 1
ATOM 709 C C . GLU A 1 92 ? 12.684 0.362 -0.203 1.00 90.31 92 GLU A C 1
ATOM 711 O O . GLU A 1 92 ? 13.530 1.020 0.398 1.00 90.31 92 GLU A O 1
ATOM 716 N N . SER A 1 93 ? 11.381 0.508 0.057 1.00 86.75 93 SER A N 1
ATOM 717 C CA . SER A 1 93 ? 10.899 1.552 0.976 1.00 86.75 93 SER A CA 1
ATOM 718 C C . SER A 1 93 ? 10.884 1.140 2.452 1.00 86.75 93 SER A C 1
ATOM 720 O O . SER A 1 93 ? 10.579 1.961 3.315 1.00 86.75 93 SER A O 1
ATOM 722 N N . HIS A 1 94 ? 11.207 -0.123 2.755 1.00 83.69 94 HIS A N 1
ATOM 723 C CA . HIS A 1 94 ? 11.181 -0.696 4.107 1.00 83.69 94 HIS A CA 1
ATOM 724 C C . HIS A 1 94 ? 9.848 -0.517 4.857 1.00 83.69 94 HIS A C 1
ATOM 726 O O . HIS A 1 94 ? 9.809 -0.666 6.076 1.00 83.69 94 HIS A O 1
ATOM 732 N N . LEU A 1 95 ? 8.736 -0.265 4.155 1.00 80.88 95 LEU A N 1
ATOM 733 C CA . LEU A 1 95 ? 7.412 -0.137 4.775 1.00 80.88 95 LEU A CA 1
ATOM 734 C C . LEU A 1 95 ? 6.994 -1.402 5.534 1.00 80.88 95 LEU A C 1
ATOM 736 O O . LEU A 1 95 ? 6.302 -1.311 6.538 1.00 80.88 95 LEU A O 1
ATOM 740 N N . ALA A 1 96 ? 7.476 -2.572 5.112 1.00 77.62 96 ALA A N 1
ATOM 741 C CA . ALA A 1 96 ? 7.231 -3.839 5.799 1.00 77.62 96 ALA A CA 1
ATOM 742 C C . ALA A 1 96 ? 8.017 -4.007 7.119 1.00 77.62 96 ALA A C 1
ATOM 744 O O . ALA A 1 96 ? 7.811 -4.994 7.824 1.00 77.62 96 ALA A O 1
ATOM 745 N N . ALA A 1 97 ? 8.931 -3.090 7.461 1.00 80.31 97 ALA A N 1
ATOM 746 C CA . ALA A 1 97 ? 9.734 -3.185 8.681 1.00 80.31 97 ALA A CA 1
ATOM 747 C C . ALA A 1 97 ? 8.940 -2.852 9.958 1.00 80.31 97 ALA A C 1
ATOM 749 O O . ALA A 1 97 ? 9.312 -3.311 11.039 1.00 80.31 97 ALA A O 1
ATOM 750 N N . THR A 1 98 ? 7.844 -2.098 9.840 1.00 79.12 98 THR A N 1
ATOM 751 C CA . THR A 1 98 ? 6.994 -1.682 10.963 1.00 79.12 98 THR A CA 1
ATOM 752 C C . THR A 1 98 ? 5.543 -2.038 10.654 1.00 79.12 98 THR A C 1
ATOM 754 O O . THR A 1 98 ? 5.045 -1.689 9.592 1.00 79.12 98 THR A O 1
ATOM 757 N N . GLN A 1 99 ? 4.854 -2.717 11.578 1.00 79.62 99 GLN A N 1
ATOM 758 C CA . GLN A 1 99 ? 3.450 -3.115 11.373 1.00 79.62 99 GLN A CA 1
ATOM 759 C C . GLN A 1 99 ? 2.492 -1.919 11.309 1.00 79.62 99 GLN A C 1
ATOM 761 O O . GLN A 1 99 ? 1.536 -1.947 10.545 1.00 79.62 99 GLN A O 1
ATOM 766 N N . ASP A 1 100 ? 2.758 -0.880 12.100 1.00 84.06 100 ASP A N 1
ATOM 767 C CA . ASP A 1 100 ? 1.982 0.357 12.124 1.00 84.06 100 ASP A CA 1
ATOM 768 C C . ASP A 1 100 ? 2.938 1.551 12.048 1.00 84.06 100 ASP A C 1
ATOM 770 O O . ASP A 1 100 ? 3.423 2.059 13.058 1.00 84.06 100 ASP A O 1
ATOM 774 N N . ALA A 1 101 ? 3.281 1.950 10.822 1.00 82.50 101 ALA A N 1
ATOM 775 C CA . ALA A 1 101 ? 4.170 3.087 10.583 1.00 82.50 101 ALA A CA 1
ATOM 776 C C . ALA A 1 101 ? 3.521 4.436 10.951 1.00 82.50 101 ALA A C 1
ATOM 778 O O . ALA A 1 101 ? 4.227 5.426 11.139 1.00 82.50 101 ALA A O 1
ATOM 779 N N . SER A 1 102 ? 2.188 4.480 11.033 1.00 84.25 102 SER A N 1
ATOM 780 C CA . SER A 1 102 ? 1.404 5.665 11.391 1.00 84.25 102 SER A CA 1
ATOM 781 C C . SER A 1 102 ? 1.189 5.845 12.892 1.00 84.25 102 SER A C 1
ATOM 783 O O . SER A 1 102 ? 0.937 6.972 13.328 1.00 84.25 102 SER A O 1
ATOM 785 N N . GLY A 1 103 ? 1.281 4.763 13.665 1.00 86.31 103 GLY A N 1
ATOM 786 C CA . GLY A 1 103 ? 1.013 4.756 15.097 1.00 86.31 103 GLY A CA 1
ATOM 787 C C . GLY A 1 103 ? 1.865 5.772 15.854 1.00 86.31 103 GLY A C 1
ATOM 788 O O . GLY A 1 103 ? 3.084 5.859 15.683 1.00 86.31 103 GLY A O 1
ATOM 789 N N . GLY A 1 104 ? 1.219 6.574 16.699 1.00 88.00 104 GLY A N 1
ATOM 790 C CA . GLY A 1 104 ? 1.879 7.600 17.510 1.00 88.00 104 GLY A CA 1
ATOM 791 C C . GLY A 1 104 ? 2.125 8.938 16.804 1.00 88.00 104 GLY A C 1
ATOM 792 O O . GLY A 1 104 ? 2.545 9.898 17.457 1.00 88.00 104 GLY A O 1
ATOM 793 N N . ALA A 1 105 ? 1.829 9.067 15.507 1.00 90.56 105 ALA A N 1
ATOM 794 C CA . ALA A 1 105 ? 1.813 10.370 14.853 1.00 90.56 105 ALA A CA 1
ATOM 795 C C . ALA A 1 105 ? 0.590 11.168 15.327 1.00 90.56 105 ALA A C 1
ATOM 797 O O . ALA A 1 105 ? -0.530 10.876 14.919 1.00 90.56 105 ALA A O 1
ATOM 798 N N . TRP A 1 106 ? 0.801 12.221 16.130 1.00 93.12 106 TRP A N 1
ATOM 799 C CA . TRP A 1 106 ? -0.283 13.050 16.695 1.00 93.12 106 TRP A CA 1
ATOM 800 C C . TRP A 1 106 ? -1.343 13.454 15.658 1.00 93.12 106 TRP A C 1
ATOM 802 O O . TRP A 1 106 ? -2.536 13.413 15.939 1.00 93.12 106 TRP A O 1
ATOM 812 N N . TYR A 1 107 ? -0.907 13.794 14.441 1.00 93.88 107 TYR A N 1
ATOM 813 C CA . TYR A 1 107 ? -1.803 14.157 13.346 1.00 93.88 107 TYR A CA 1
ATOM 814 C C . TYR A 1 107 ? -2.653 12.982 12.837 1.00 93.88 107 TYR A C 1
ATOM 816 O O . TYR A 1 107 ? -3.846 13.153 12.605 1.00 93.88 107 TYR A O 1
ATOM 824 N N . VAL A 1 108 ? -2.065 11.793 12.674 1.00 92.56 108 VAL A N 1
ATOM 825 C CA . VAL A 1 108 ? -2.789 10.612 12.176 1.00 92.56 108 VAL A CA 1
ATOM 826 C C . VAL A 1 108 ? -3.761 10.090 13.230 1.00 92.56 108 VAL A C 1
ATOM 828 O O . VAL A 1 108 ? -4.899 9.769 12.895 1.00 92.56 108 VAL A O 1
ATOM 831 N N . GLU A 1 109 ? -3.354 10.083 14.499 1.00 92.88 109 GLU A N 1
ATOM 832 C CA . GLU A 1 109 ? -4.220 9.731 15.630 1.00 92.88 109 GLU A CA 1
ATOM 833 C C . GLU A 1 109 ? -5.425 10.680 15.708 1.00 92.88 109 GLU A C 1
ATOM 835 O O . GLU A 1 109 ? -6.573 10.240 15.725 1.00 92.88 109 GLU A O 1
ATOM 840 N N . HIS A 1 110 ? -5.182 11.995 15.634 1.00 95.56 110 HIS A N 1
ATOM 841 C CA . HIS A 1 110 ? -6.248 12.997 15.662 1.00 95.56 110 HIS A CA 1
ATOM 842 C C . HIS A 1 110 ? -7.240 12.838 14.499 1.00 95.56 110 HIS A C 1
ATOM 844 O O . HIS A 1 110 ? -8.452 12.860 14.712 1.00 95.56 110 HIS A O 1
ATOM 850 N N . LEU A 1 111 ? -6.746 12.618 13.275 1.00 94.19 111 LEU A N 1
ATOM 851 C CA . LEU A 1 111 ? -7.603 12.348 12.117 1.00 94.19 111 LEU A CA 1
ATOM 852 C C . LEU A 1 111 ? -8.396 11.044 12.269 1.00 94.19 111 LEU A C 1
ATOM 854 O O . LEU A 1 111 ? -9.557 10.974 11.863 1.00 94.19 111 LEU A O 1
ATOM 858 N N . THR A 1 112 ? -7.785 10.011 12.849 1.00 93.00 112 THR A N 1
ATOM 859 C CA . THR A 1 112 ? -8.443 8.723 13.096 1.00 93.00 112 THR A CA 1
ATOM 860 C C . THR A 1 112 ? -9.619 8.900 14.055 1.00 93.00 112 THR A C 1
ATOM 862 O O . THR A 1 112 ? -10.724 8.436 13.758 1.00 93.00 112 THR A O 1
ATOM 865 N N . ASP A 1 113 ? -9.432 9.660 15.136 1.00 95.38 113 ASP A N 1
ATOM 866 C CA . ASP A 1 113 ? -10.499 10.009 16.077 1.00 95.38 113 ASP A CA 1
ATOM 867 C C . ASP A 1 113 ? -11.636 10.792 15.400 1.00 95.38 113 ASP A C 1
ATOM 869 O O . ASP A 1 113 ? -12.816 10.458 15.569 1.00 95.38 113 ASP A O 1
ATOM 873 N N . GLU A 1 114 ? -11.317 11.797 14.577 1.00 96.31 114 GLU A N 1
ATOM 874 C CA . GLU A 1 114 ? -12.324 12.571 13.839 1.00 96.31 114 GLU A CA 1
ATOM 875 C C . GLU A 1 114 ? -13.151 11.695 12.885 1.00 96.31 114 GLU A C 1
ATOM 877 O O . GLU A 1 114 ? -14.384 11.817 12.830 1.00 96.31 114 GLU A O 1
ATOM 882 N N . ILE A 1 115 ? -12.501 10.775 12.163 1.00 94.81 115 ILE A N 1
ATOM 883 C CA . ILE A 1 115 ? -13.164 9.827 11.259 1.00 94.81 115 ILE A CA 1
ATOM 884 C C . ILE A 1 115 ? -14.075 8.881 12.049 1.00 94.81 115 ILE A C 1
ATOM 886 O O . ILE A 1 115 ? -15.207 8.629 11.622 1.00 94.81 115 ILE A O 1
ATOM 890 N N . ILE A 1 116 ? -13.635 8.386 13.209 1.00 95.38 116 ILE A N 1
ATOM 891 C CA . ILE A 1 116 ? -14.436 7.517 14.083 1.00 95.38 116 ILE A CA 1
ATOM 892 C C . ILE A 1 116 ? -15.692 8.252 14.571 1.00 95.38 116 ILE A C 1
ATOM 894 O O . ILE A 1 116 ? -16.801 7.721 14.438 1.00 95.38 116 ILE A O 1
ATOM 898 N N . VAL A 1 117 ? -15.561 9.487 15.067 1.00 95.75 117 VAL A N 1
ATOM 899 C CA . VAL A 1 117 ? -16.710 10.299 15.509 1.00 95.75 117 VAL A CA 1
ATOM 900 C C . VAL A 1 117 ? -17.673 10.566 14.350 1.00 95.75 117 VAL A C 1
ATOM 902 O O . VAL A 1 117 ? -18.891 10.424 14.507 1.00 95.75 117 VAL A O 1
ATOM 905 N N . CYS A 1 118 ? -17.158 10.912 13.167 1.00 93.00 118 CYS A N 1
ATOM 906 C CA . CYS A 1 118 ? -17.978 11.112 11.971 1.00 93.00 118 CYS A CA 1
ATOM 907 C C . CYS A 1 118 ? -18.721 9.833 11.564 1.00 93.00 118 CYS A C 1
ATOM 909 O O . CYS A 1 118 ? -19.924 9.876 11.294 1.00 93.00 118 CYS A O 1
ATOM 911 N N . LYS A 1 119 ? -18.046 8.679 11.589 1.00 93.12 119 LYS A N 1
ATOM 912 C CA . LYS A 1 119 ? -18.644 7.369 11.306 1.00 93.12 119 LYS A CA 1
ATOM 913 C C . LYS A 1 119 ? -19.794 7.059 12.264 1.00 93.12 119 LYS A C 1
ATOM 915 O O . LYS A 1 119 ? -20.857 6.642 11.806 1.00 93.12 119 LYS A O 1
ATOM 920 N N . PHE A 1 120 ? -19.627 7.298 13.566 1.00 94.12 120 PHE A N 1
ATOM 921 C CA . PHE A 1 120 ? -20.697 7.083 14.546 1.00 94.12 120 PHE A CA 1
ATOM 922 C C . PHE A 1 120 ? -21.924 7.963 14.280 1.00 94.12 120 PHE A C 1
ATOM 924 O O . PHE A 1 120 ? -23.048 7.463 14.338 1.00 94.12 120 PHE A O 1
ATOM 931 N N . LYS A 1 121 ? -21.736 9.237 13.909 1.00 93.44 121 LYS A N 1
ATOM 932 C CA . LYS A 1 121 ? -22.847 10.128 13.525 1.00 93.44 121 LYS A CA 1
ATOM 933 C C . LYS A 1 121 ? -23.622 9.587 12.322 1.00 93.44 121 LYS A C 1
ATOM 935 O O . LYS A 1 121 ? -24.849 9.553 12.355 1.00 93.44 121 LYS A O 1
ATOM 940 N N . VAL A 1 122 ? -22.920 9.120 11.286 1.00 91.50 122 VAL A N 1
ATOM 941 C CA . VAL A 1 122 ? -23.555 8.523 10.098 1.00 91.50 122 VAL A CA 1
ATOM 942 C C . VAL A 1 122 ? -24.324 7.253 10.466 1.00 91.50 122 VAL A C 1
ATOM 944 O O . VAL A 1 122 ? -25.458 7.088 10.026 1.00 91.50 122 VAL A O 1
ATOM 947 N N . ILE A 1 123 ? -23.761 6.383 11.309 1.00 90.56 123 ILE A N 1
ATOM 948 C CA . ILE A 1 123 ? -24.440 5.161 11.771 1.00 90.56 123 ILE A CA 1
ATOM 949 C C . ILE A 1 123 ? -25.729 5.493 12.536 1.00 90.56 123 ILE A C 1
ATOM 951 O O . ILE A 1 123 ? -26.745 4.844 12.305 1.00 90.56 123 ILE A O 1
ATOM 955 N N . LEU A 1 124 ? -25.726 6.515 13.396 1.00 93.19 124 LEU A N 1
ATOM 956 C CA . LEU A 1 124 ? -26.928 6.950 14.119 1.00 93.19 124 LEU A CA 1
ATOM 957 C C . LEU A 1 124 ? -28.030 7.440 13.169 1.00 93.19 124 LEU A C 1
ATOM 959 O O . LEU A 1 124 ? -29.194 7.085 13.347 1.00 93.19 124 LEU A O 1
ATOM 963 N N . ILE A 1 125 ? -27.667 8.203 12.133 1.00 91.50 125 ILE A N 1
ATOM 964 C CA . ILE A 1 125 ? -28.608 8.656 11.096 1.00 91.50 125 ILE A CA 1
ATOM 965 C C . ILE A 1 125 ? -29.143 7.464 10.289 1.00 91.50 125 ILE A C 1
ATOM 967 O O . ILE A 1 125 ? -30.338 7.381 10.025 1.00 91.50 125 ILE A O 1
ATOM 971 N N . LEU A 1 126 ? -28.282 6.516 9.910 1.00 89.88 126 LEU A N 1
ATOM 972 C CA . LEU A 1 126 ? -28.706 5.316 9.185 1.00 89.88 126 LEU A CA 1
ATOM 973 C C . LEU A 1 126 ? -29.642 4.441 10.025 1.00 89.88 126 LEU A C 1
ATOM 975 O O . LEU A 1 126 ? -30.618 3.921 9.489 1.00 89.88 126 LEU A O 1
ATOM 979 N N . ASN A 1 127 ? -29.377 4.298 11.325 1.00 90.94 127 ASN A N 1
ATOM 980 C CA . ASN A 1 127 ? -30.226 3.532 12.234 1.00 90.94 127 ASN A CA 1
ATOM 981 C C . ASN A 1 127 ? -31.600 4.186 12.414 1.00 90.94 127 ASN A C 1
ATOM 983 O O . ASN A 1 127 ? -32.601 3.482 12.316 1.00 90.94 127 ASN A O 1
ATOM 987 N N . SER A 1 128 ? -31.672 5.513 12.577 1.00 90.75 128 SER A N 1
ATOM 988 C CA . SER A 1 128 ? -32.964 6.200 12.690 1.00 90.75 128 SER A CA 1
ATOM 989 C C . SER A 1 128 ? -33.786 6.071 11.406 1.00 90.75 128 SER A C 1
ATOM 991 O O . SER A 1 128 ? -34.958 5.710 11.461 1.00 90.75 128 SER A O 1
ATOM 993 N N . VAL A 1 129 ? -33.175 6.260 10.229 1.00 89.56 129 VAL A N 1
ATOM 994 C CA . VAL A 1 129 ? -33.846 6.043 8.934 1.00 89.56 129 VAL A CA 1
ATOM 995 C C . VAL A 1 129 ? -34.310 4.592 8.787 1.00 89.56 129 VAL A C 1
ATOM 997 O O . VAL A 1 129 ? -35.427 4.358 8.330 1.00 89.56 129 VAL A O 1
ATOM 1000 N N . ARG A 1 130 ? -33.489 3.619 9.201 1.00 84.94 130 ARG A N 1
ATOM 1001 C CA . ARG A 1 130 ? -33.841 2.195 9.169 1.00 84.94 130 ARG A CA 1
ATOM 1002 C C . ARG A 1 130 ? -35.072 1.900 10.028 1.00 84.94 130 ARG A C 1
ATOM 1004 O O . ARG A 1 130 ? -35.971 1.210 9.556 1.00 84.94 130 ARG A O 1
ATOM 1011 N N . GLU A 1 131 ? -35.146 2.461 11.233 1.00 84.06 131 GLU A N 1
ATOM 1012 C CA . GLU A 1 131 ? -36.314 2.343 12.116 1.00 84.06 131 GLU A CA 1
ATOM 1013 C C . GLU A 1 131 ? -37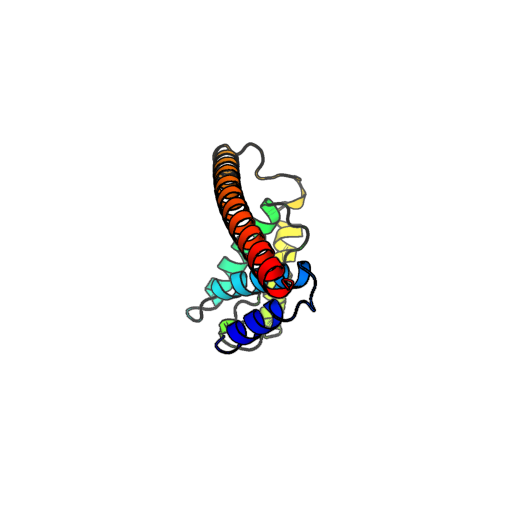.578 2.912 11.455 1.00 84.06 131 GLU A C 1
ATOM 1015 O O . GLU A 1 131 ? -38.606 2.235 11.427 1.00 84.06 131 GLU A O 1
ATOM 1020 N N . TYR A 1 132 ? -37.501 4.090 10.822 1.00 81.88 132 TYR A N 1
ATOM 1021 C CA . TYR A 1 132 ? -38.628 4.643 10.058 1.00 81.88 132 TYR A CA 1
ATOM 1022 C C . TYR A 1 132 ? -39.053 3.734 8.896 1.00 81.88 132 TYR A C 1
ATOM 1024 O O . TYR A 1 132 ? -40.248 3.518 8.691 1.00 81.88 132 TYR A O 1
ATOM 1032 N N . THR A 1 133 ? -38.104 3.172 8.137 1.00 83.38 133 THR A N 1
ATOM 1033 C CA . THR A 1 133 ? -38.434 2.266 7.024 1.00 83.38 133 THR A CA 1
ATOM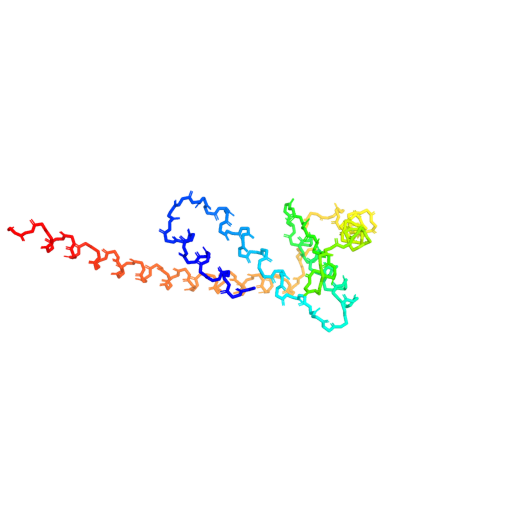 1034 C C . THR A 1 133 ? -39.032 0.943 7.492 1.00 83.38 133 THR A C 1
ATOM 1036 O O . THR A 1 133 ? -39.951 0.445 6.844 1.00 83.38 133 THR A O 1
ATOM 1039 N N . ASP A 1 134 ? -38.565 0.399 8.619 1.00 82.69 134 ASP A N 1
ATOM 1040 C CA . ASP A 1 134 ? -39.084 -0.843 9.196 1.00 82.69 134 ASP A CA 1
ATOM 1041 C C . ASP A 1 134 ? -40.524 -0.635 9.716 1.00 82.69 134 ASP A C 1
ATOM 1043 O O . ASP A 1 134 ? -41.392 -1.474 9.472 1.00 82.69 134 ASP A O 1
ATOM 1047 N N . VAL A 1 135 ? -40.825 0.520 10.330 1.00 82.88 135 VAL A N 1
ATOM 1048 C CA . VAL A 1 135 ? -42.189 0.899 10.763 1.00 82.88 135 VAL A CA 1
ATOM 1049 C C . VAL A 1 135 ? -43.137 1.071 9.570 1.00 82.88 135 VAL A C 1
ATOM 1051 O O . VAL A 1 135 ? -44.278 0.596 9.597 1.00 82.88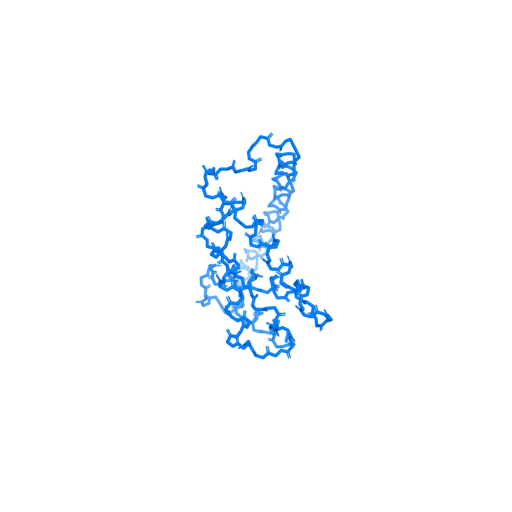 135 VAL A O 1
ATOM 1054 N N . ILE A 1 136 ? -42.680 1.715 8.492 1.00 81.56 136 ILE A N 1
ATOM 1055 C CA . ILE A 1 136 ? -43.469 1.853 7.260 1.00 81.56 136 ILE A CA 1
ATOM 1056 C C . ILE A 1 136 ? -43.712 0.475 6.626 1.00 81.56 136 ILE A C 1
ATOM 1058 O O . ILE A 1 136 ? -44.839 0.175 6.237 1.00 81.56 136 ILE A O 1
ATOM 1062 N N . ALA A 1 137 ? -42.704 -0.396 6.574 1.00 83.69 137 ALA A N 1
ATOM 1063 C CA . ALA A 1 137 ? -42.857 -1.746 6.039 1.00 83.69 137 ALA A CA 1
ATOM 1064 C C . ALA A 1 137 ? -43.858 -2.588 6.853 1.00 83.69 137 ALA A C 1
ATOM 1066 O O . ALA A 1 137 ? -44.706 -3.258 6.260 1.00 83.69 137 ALA A O 1
ATOM 1067 N N . ASP A 1 138 ? -43.816 -2.514 8.188 1.00 83.75 138 ASP A N 1
ATOM 1068 C CA . ASP A 1 138 ? -44.751 -3.228 9.068 1.00 83.75 138 ASP A CA 1
ATOM 1069 C C . ASP A 1 138 ? -46.191 -2.696 8.941 1.00 83.75 138 ASP A C 1
ATOM 1071 O O . ASP A 1 138 ? -47.145 -3.473 8.874 1.00 83.75 138 ASP A O 1
ATOM 1075 N N . SER A 1 139 ? -46.373 -1.374 8.821 1.00 79.19 139 SER A N 1
ATOM 1076 C CA . SER A 1 139 ? -47.702 -0.780 8.595 1.00 79.19 139 SER A CA 1
ATOM 1077 C C . SER A 1 139 ? -48.308 -1.156 7.234 1.00 79.19 139 SER A C 1
ATOM 1079 O O . SER A 1 139 ? -49.488 -1.504 7.170 1.00 79.19 139 SER A O 1
ATOM 1081 N N . ILE A 1 140 ? -47.509 -1.186 6.160 1.00 82.19 140 ILE A N 1
ATOM 1082 C CA . ILE A 1 140 ? -47.938 -1.658 4.830 1.00 82.19 140 ILE A CA 1
ATOM 1083 C C . ILE A 1 140 ? -48.286 -3.153 4.867 1.00 82.19 140 ILE A C 1
ATOM 1085 O O . ILE A 1 140 ? -49.290 -3.574 4.292 1.00 82.19 140 ILE A O 1
ATOM 1089 N N . PHE A 1 141 ? -47.492 -3.967 5.568 1.00 79.56 141 PHE A N 1
ATOM 1090 C CA . PHE A 1 141 ? -47.753 -5.398 5.714 1.00 79.56 141 PHE A CA 1
ATOM 1091 C C . PHE A 1 141 ? -49.053 -5.681 6.481 1.00 79.56 141 PHE A C 1
ATOM 1093 O O . PHE A 1 141 ? -49.823 -6.553 6.076 1.00 79.56 141 PHE A O 1
ATOM 1100 N N . LYS A 1 142 ? -49.338 -4.911 7.541 1.00 80.69 142 LYS A N 1
ATOM 1101 C CA . LYS A 1 142 ? -50.611 -4.968 8.281 1.00 80.69 142 LYS A CA 1
ATOM 1102 C C . LYS A 1 142 ? -51.803 -4.580 7.402 1.00 80.69 142 LYS A C 1
ATOM 1104 O O . LYS A 1 142 ? -52.787 -5.312 7.383 1.00 80.69 142 LYS A O 1
ATOM 1109 N N . LEU A 1 143 ? -51.692 -3.503 6.620 1.00 79.56 143 LEU A N 1
ATOM 1110 C CA . LEU A 1 143 ? -52.728 -3.086 5.661 1.00 79.56 143 LEU A CA 1
ATOM 1111 C C . LEU A 1 143 ? -52.990 -4.138 4.572 1.00 79.56 143 LEU A C 1
ATOM 1113 O O . LEU A 1 143 ? -54.122 -4.294 4.133 1.00 79.56 143 LEU A O 1
ATOM 1117 N N . SER A 1 144 ? -51.969 -4.889 4.155 1.00 77.75 144 SER A N 1
ATOM 1118 C CA . SER A 1 144 ? -52.121 -5.962 3.165 1.00 77.75 144 SER A CA 1
ATOM 1119 C C . SER A 1 144 ? -52.772 -7.236 3.719 1.00 77.75 144 SER A C 1
ATOM 1121 O O . SER A 1 144 ? -53.174 -8.085 2.921 1.00 77.75 144 SER A O 1
ATOM 1123 N N . ARG A 1 145 ? -52.820 -7.428 5.045 1.00 67.94 145 ARG A N 1
ATOM 1124 C CA . ARG A 1 145 ? -53.334 -8.656 5.676 1.00 67.94 145 ARG A CA 1
ATOM 1125 C C . ARG A 1 145 ? -54.708 -8.524 6.325 1.00 67.94 145 ARG A C 1
ATOM 1127 O O . ARG A 1 145 ? -55.264 -9.566 6.655 1.00 67.94 145 ARG A O 1
ATOM 1134 N N . GLY A 1 146 ? -55.241 -7.315 6.495 1.00 56.00 146 GLY A N 1
ATOM 1135 C CA . GLY A 1 146 ? -56.603 -7.136 7.000 1.00 56.00 146 GLY A CA 1
ATOM 1136 C C . GLY A 1 146 ? -57.589 -6.852 5.865 1.00 56.00 146 GLY A C 1
ATOM 1137 O O . GLY A 1 146 ? -57.334 -5.960 5.061 1.00 56.00 146 GLY A O 1
ATOM 1138 N N . HIS A 1 147 ? -58.711 -7.545 5.672 1.00 41.38 147 HIS A N 1
ATOM 1139 C CA . HIS A 1 147 ? -59.463 -8.475 6.532 1.00 41.38 147 HIS A CA 1
ATOM 1140 C C . HIS A 1 147 ? -59.635 -8.055 7.996 1.00 41.38 147 HIS A C 1
ATOM 1142 O O . HIS A 1 147 ? -58.711 -8.244 8.814 1.00 41.38 147 HIS A O 1
#

Organism: Alkalihalophilus pseudofirmus (strain ATCC BAA-2126 / JCM 17055 / OF4) (NCBI:txid398511)

Sequence (147 aa):
MRNFGIILAHTYKNRLMSKAFLISTVITLAFMLVLTNMDPYVNMLRGTSEAFSAAVAGADSIQVSPFDEPIQPSTSFSRRIARNTSLILMEESHLAATQDASGGAWYVEHLTDEIIVCKFKVILILNSVREYTDVIADSIFKLSRGH

Secondary structure (DSSP, 8-state):
-TTHHHHHHHHHHSTTS-HHHHHHHHHHHHHHHH--SSSTTHHHHHHHHHHHHHHHTT-S---PPPTTTTTSSPPHHHHHHHHHHHHHHHHTS-GGG-S-SSTT-HHHHHHHHHHHHHHHHHHHHHHHHHHHHHHHHHHHHHHHH--

Foldseek 3Di:
DVCVVVVLVVPVVPPPDDPVVNVVVVVVVVLVVQADPPPLVVLLVVQLVVQLVCLLVQHPDHFGDQSCVVPDDHDPVSVVSRVVSNVCCVPPVCSVVDNHPPPPVPVSVVVVVVVVVVVVVVVVVVVVVVVVVVVVVVVVVVVVPDD

InterPro domains:
  IPR006099 Methylmalonyl-CoA mutase, alpha/beta chain, catalytic [PF01642] (33-121)
  IPR016176 Cobalamin (vitamin B12)-dependent enzyme, catalytic [SSF51703] (32-116)

Radius of gyration: 21.44 Å; chains: 1; bounding box: 73×27×41 Å